Protein AF-A0A0M8NXF6-F1 (afdb_monomer)

pLDDT: mean 83.54, std 13.91, range [35.72, 97.81]

Radius of gyration: 16.63 Å; Cα contacts (8 Å, |Δi|>4): 118; chains: 1; bounding box: 38×29×54 Å

Sequence (117 aa):
MFSGDIICSAKFPEGKILLLEKVPGEQLFGIWNSLPFAEKAHVFSECSSAIQTLRSISIRLLDSGRHNILYDRMSGKVTLVDFEAIDDLGGVRVTSLNPELVSIFGVTGMSQFIHGG

Organism: NCBI:txid229535

Solvent-accessible surface area (backbone atoms only — not comparable to full-atom values): 7418 Å² total; per-residue (Å²): 131,95,81,81,85,88,80,79,57,83,90,57,86,71,86,86,83,87,88,71,82,89,72,78,50,47,43,35,60,82,45,54,88,78,50,53,69,70,58,50,50,50,54,52,51,53,52,51,52,53,51,52,55,39,45,75,72,25,40,40,64,72,58,44,37,33,74,33,25,26,42,21,82,90,80,67,48,72,44,82,48,76,75,89,49,64,46,76,45,82,76,58,83,82,84,86,71,61,66,41,57,37,55,46,50,33,72,73,47,49,54,62,66,73,72,70,120

Foldseek 3Di:
DDDDDDDDDPVPVDDDDDDDDDDDFDQCVVCVVVDDPVLLLLLLVVQVVVQVVCVVQQKAAPQLESRQWGADPVVRDIDGHDRPGIDGNVPDPPDDDNVSSCRHQNPVRVVVNVPPD

Structure (mmCIF, N/CA/C/O backbone):
data_AF-A0A0M8NXF6-F1
#
_entry.id   AF-A0A0M8NXF6-F1
#
loop_
_atom_site.group_PDB
_atom_site.id
_atom_site.type_symbol
_atom_site.label_atom_id
_atom_site.label_alt_id
_atom_site.label_comp_id
_atom_site.label_asym_id
_atom_site.label_entity_id
_atom_site.label_seq_id
_atom_site.pdbx_PDB_ins_code
_atom_site.Cartn_x
_atom_site.Cartn_y
_atom_site.Cartn_z
_atom_site.occupancy
_atom_site.B_iso_or_equiv
_atom_site.auth_seq_id
_atom_site.auth_comp_id
_atom_site.auth_asym_id
_atom_site.auth_atom_id
_atom_site.pdbx_PDB_model_num
ATOM 1 N N . MET A 1 1 ? -9.518 -14.417 -13.946 1.00 47.47 1 MET A N 1
ATOM 2 C CA . MET A 1 1 ? -9.026 -14.582 -15.331 1.00 47.47 1 MET A CA 1
ATOM 3 C C . MET A 1 1 ? -8.823 -13.187 -15.891 1.00 47.47 1 MET A C 1
ATOM 5 O O . MET A 1 1 ? -9.782 -12.427 -15.899 1.00 47.47 1 MET A O 1
ATOM 9 N N . PHE A 1 2 ? -7.597 -12.806 -16.252 1.00 54.25 2 PHE A N 1
ATOM 10 C CA . PHE A 1 2 ? -7.388 -11.571 -17.010 1.00 54.25 2 PHE A CA 1
ATOM 11 C C . PHE A 1 2 ? -7.943 -11.786 -18.413 1.00 54.25 2 PHE A C 1
ATOM 13 O O . PHE A 1 2 ? -7.635 -12.800 -19.035 1.00 54.25 2 PHE A O 1
ATOM 20 N N . SER A 1 3 ? -8.783 -10.877 -18.889 1.00 58.06 3 SER A N 1
ATOM 21 C CA . SER A 1 3 ? -9.332 -10.925 -20.242 1.00 58.06 3 SER A CA 1
ATOM 22 C C . SER A 1 3 ? -9.148 -9.564 -20.897 1.00 58.06 3 SER A C 1
ATOM 24 O O . SER A 1 3 ? -9.571 -8.557 -20.329 1.00 58.06 3 SER A O 1
ATOM 26 N N . GLY A 1 4 ? -8.526 -9.544 -22.070 1.00 69.56 4 GLY A N 1
ATOM 27 C CA . GLY A 1 4 ? -8.269 -8.337 -22.850 1.00 69.56 4 GLY A CA 1
ATOM 28 C C . GLY A 1 4 ? -6.953 -8.434 -23.615 1.00 69.56 4 GLY A C 1
ATOM 29 O O . GLY A 1 4 ? -6.060 -9.189 -23.226 1.00 69.56 4 GLY A O 1
ATOM 30 N N . ASP A 1 5 ? -6.844 -7.665 -24.694 1.00 78.00 5 ASP A N 1
ATOM 31 C CA . ASP A 1 5 ? -5.629 -7.592 -25.501 1.00 78.00 5 ASP A CA 1
ATOM 32 C C . ASP A 1 5 ? -4.630 -6.607 -24.883 1.00 78.00 5 ASP A C 1
ATOM 34 O O . ASP A 1 5 ? -4.980 -5.485 -24.510 1.00 78.00 5 ASP A O 1
ATOM 38 N N . ILE A 1 6 ? -3.363 -7.013 -24.800 1.00 71.44 6 ILE A N 1
ATOM 39 C CA . ILE A 1 6 ? -2.257 -6.115 -24.456 1.00 71.44 6 ILE A CA 1
ATOM 40 C C . ILE A 1 6 ? -1.770 -5.476 -25.756 1.00 71.44 6 ILE A C 1
ATOM 42 O O . ILE A 1 6 ? -1.139 -6.135 -26.580 1.00 71.44 6 ILE A O 1
ATOM 46 N N . ILE A 1 7 ? -2.059 -4.189 -25.942 1.00 73.06 7 ILE A N 1
ATOM 47 C CA . ILE A 1 7 ? -1.635 -3.438 -27.128 1.00 73.06 7 ILE A CA 1
ATOM 48 C C . ILE A 1 7 ? -0.424 -2.578 -26.759 1.00 73.06 7 ILE A C 1
ATOM 50 O O . ILE A 1 7 ? -0.557 -1.529 -26.128 1.00 73.06 7 ILE A O 1
ATOM 54 N N . CYS A 1 8 ? 0.770 -3.017 -27.155 1.00 70.62 8 CYS A N 1
ATOM 55 C CA . CYS A 1 8 ? 1.999 -2.246 -26.970 1.00 70.62 8 CYS A CA 1
ATOM 56 C C . CYS A 1 8 ? 2.106 -1.137 -28.024 1.00 70.62 8 CYS A C 1
ATOM 58 O O . CYS A 1 8 ? 1.920 -1.367 -29.219 1.00 70.62 8 CYS A O 1
ATOM 60 N N . SER A 1 9 ? 2.443 0.077 -27.591 1.00 69.06 9 SER A N 1
ATOM 61 C CA . SER A 1 9 ? 2.717 1.190 -28.502 1.00 69.06 9 SER A CA 1
ATOM 62 C C . SER A 1 9 ? 4.010 0.949 -29.281 1.00 69.06 9 SER A C 1
ATOM 64 O O . SER A 1 9 ? 5.048 0.680 -28.682 1.00 69.06 9 SER A O 1
ATOM 66 N N . ALA A 1 10 ? 3.989 1.170 -30.599 1.00 70.62 10 ALA A N 1
ATOM 67 C CA . ALA A 1 10 ? 5.185 1.110 -31.448 1.00 70.62 10 ALA A CA 1
ATOM 68 C C . ALA A 1 10 ? 6.283 2.126 -31.055 1.00 70.62 10 ALA A C 1
ATOM 70 O O . ALA A 1 10 ? 7.407 2.030 -31.536 1.00 70.62 10 ALA A O 1
ATOM 71 N N . LYS A 1 11 ? 5.975 3.104 -30.184 1.00 75.88 11 LYS A N 1
ATOM 72 C CA . LYS A 1 11 ? 6.949 4.082 -29.668 1.00 75.88 11 LYS A CA 1
ATOM 73 C C . LYS A 1 11 ? 7.975 3.484 -28.704 1.00 75.88 11 LYS A C 1
ATOM 75 O O . LYS A 1 11 ? 9.052 4.052 -28.569 1.00 75.88 11 LYS A O 1
ATOM 80 N N . PHE A 1 12 ? 7.648 2.375 -28.046 1.00 70.62 12 PHE A N 1
ATOM 81 C CA . PHE A 1 12 ? 8.546 1.678 -27.128 1.00 70.62 12 PHE A CA 1
ATOM 82 C C . PHE A 1 12 ? 8.645 0.225 -27.596 1.00 70.62 12 PHE A C 1
ATOM 84 O O . PHE A 1 12 ? 7.885 -0.621 -27.125 1.00 70.62 12 PHE A O 1
ATOM 91 N N . PRO A 1 13 ? 9.518 -0.061 -28.581 1.00 67.56 13 PRO A N 1
ATOM 92 C CA . PRO A 1 13 ? 9.605 -1.385 -29.196 1.00 67.56 13 PRO A CA 1
ATOM 93 C C . PRO A 1 13 ? 10.122 -2.456 -28.226 1.00 67.56 13 PRO A C 1
ATOM 95 O O . PRO A 1 13 ? 9.976 -3.646 -28.491 1.00 67.56 13 PRO A O 1
ATOM 98 N N . GLU A 1 14 ? 10.698 -2.037 -27.098 1.00 75.25 14 GLU A N 1
ATOM 99 C CA . GLU A 1 14 ? 11.277 -2.897 -26.076 1.00 75.25 14 GLU A CA 1
ATOM 100 C C . GLU A 1 14 ? 10.770 -2.474 -24.693 1.00 75.25 14 GLU A C 1
ATOM 102 O O . GLU A 1 14 ? 10.705 -1.286 -24.370 1.00 75.25 14 GLU A O 1
ATOM 107 N N . GLY A 1 15 ? 10.396 -3.453 -23.871 1.00 74.50 15 GLY A N 1
ATOM 108 C CA . GLY A 1 15 ? 9.879 -3.226 -22.527 1.00 74.50 15 GLY A CA 1
ATOM 109 C C . GLY A 1 15 ? 9.419 -4.519 -21.861 1.00 74.50 15 GLY A C 1
ATOM 110 O O . GLY A 1 15 ? 9.278 -5.557 -22.508 1.00 74.50 15 GLY A O 1
ATOM 111 N N . LYS A 1 16 ? 9.190 -4.457 -20.549 1.00 80.38 16 LYS A N 1
ATOM 112 C CA . LYS A 1 16 ? 8.596 -5.549 -19.768 1.00 80.38 16 LYS A CA 1
ATOM 113 C C . LYS A 1 16 ? 7.256 -5.083 -19.219 1.00 80.38 16 LYS A C 1
ATOM 115 O O . LYS A 1 16 ? 7.134 -3.940 -18.793 1.00 80.38 16 LYS A O 1
ATOM 120 N N . ILE A 1 17 ? 6.271 -5.976 -19.218 1.00 80.88 17 ILE A N 1
ATOM 121 C CA . ILE A 1 17 ? 4.945 -5.719 -18.654 1.00 80.88 17 ILE A CA 1
ATOM 122 C C . ILE A 1 17 ? 4.776 -6.627 -17.446 1.00 80.88 17 ILE A C 1
ATOM 124 O O . ILE A 1 17 ? 4.961 -7.840 -17.547 1.00 80.88 17 ILE A O 1
ATOM 128 N N . LEU A 1 18 ? 4.418 -6.033 -16.313 1.00 82.44 18 LEU A N 1
ATOM 129 C CA . LEU A 1 18 ? 4.016 -6.767 -15.125 1.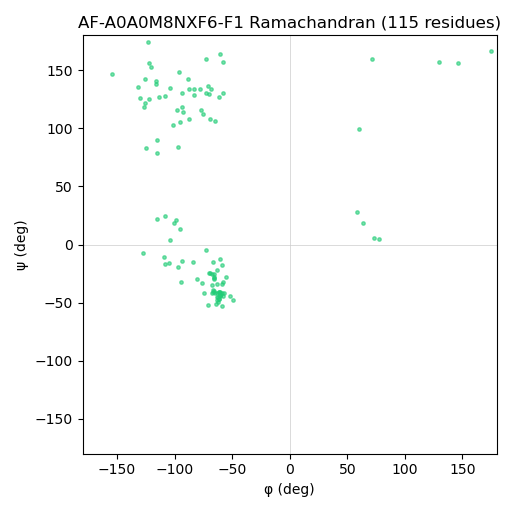00 82.44 18 LEU A CA 1
ATOM 130 C C . LEU A 1 18 ? 2.491 -6.909 -15.135 1.00 82.44 18 LEU A C 1
ATOM 132 O O . LEU A 1 18 ? 1.770 -5.915 -15.120 1.00 82.44 18 LEU A O 1
ATOM 136 N N . LEU A 1 19 ? 2.001 -8.148 -15.184 1.00 84.25 19 LEU A N 1
ATOM 137 C CA . LEU A 1 19 ? 0.573 -8.451 -15.099 1.00 84.25 19 LEU A CA 1
ATOM 138 C C . LEU A 1 19 ? 0.236 -8.844 -13.662 1.00 84.25 19 LEU A C 1
ATOM 140 O O . LEU A 1 19 ? 0.730 -9.853 -13.161 1.00 84.25 19 LEU A O 1
ATOM 144 N N . LEU A 1 20 ? -0.599 -8.039 -13.010 1.00 84.38 20 LEU A N 1
ATOM 145 C CA . LEU A 1 20 ? -1.027 -8.220 -11.623 1.00 84.38 20 LEU A CA 1
ATOM 146 C C . LEU A 1 20 ? -2.535 -8.373 -11.549 1.00 84.38 20 LEU A C 1
ATOM 148 O O . LEU A 1 20 ? -3.252 -7.824 -12.384 1.00 84.38 20 LEU A O 1
ATOM 152 N N . GLU A 1 21 ? -3.012 -9.081 -10.524 1.00 86.50 21 GLU A N 1
ATOM 153 C CA . GLU A 1 21 ? -4.443 -9.218 -10.257 1.00 86.50 21 GLU A CA 1
ATOM 154 C C . GLU A 1 21 ? -5.092 -7.853 -10.071 1.00 86.50 21 GLU A C 1
ATOM 156 O O . GLU A 1 21 ? -4.610 -7.017 -9.307 1.00 86.50 21 GLU A O 1
ATOM 161 N N . LYS A 1 22 ? -6.208 -7.629 -10.776 1.00 86.06 22 LYS A N 1
ATOM 162 C CA . LYS A 1 22 ? -7.009 -6.435 -10.549 1.00 86.06 22 LYS A CA 1
ATOM 163 C C . LYS A 1 22 ? -7.666 -6.568 -9.184 1.00 86.06 22 LYS A C 1
ATOM 165 O O . LYS A 1 22 ? -8.610 -7.335 -9.015 1.00 86.06 22 LYS A O 1
ATOM 170 N N . VAL A 1 23 ? -7.180 -5.785 -8.237 1.00 89.31 23 VAL A N 1
ATOM 171 C CA . VAL A 1 23 ? -7.763 -5.678 -6.904 1.00 89.31 23 VAL A CA 1
ATOM 172 C C . VAL A 1 23 ? -8.855 -4.597 -6.882 1.00 89.31 23 VAL A C 1
ATOM 174 O O . VAL A 1 23 ? -8.726 -3.583 -7.575 1.00 89.31 23 VAL A O 1
ATOM 177 N N . PRO A 1 24 ? -9.960 -4.806 -6.145 1.00 90.81 24 PRO A N 1
ATOM 178 C CA . PRO A 1 24 ? -10.972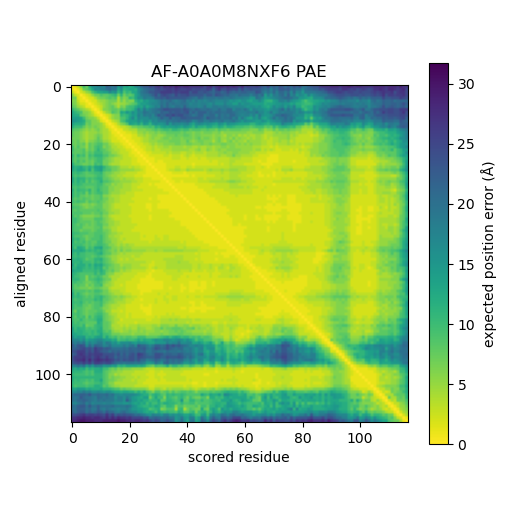 -3.776 -5.937 1.00 90.81 24 PRO A CA 1
ATOM 179 C C . PRO A 1 24 ? -10.460 -2.685 -4.986 1.00 90.81 24 PRO A C 1
ATOM 181 O O . PRO A 1 24 ? -9.551 -2.920 -4.189 1.00 90.81 24 PRO A O 1
ATOM 184 N N . GLY A 1 25 ? -11.086 -1.511 -5.044 1.00 93.75 25 GLY A N 1
ATOM 185 C CA . GLY A 1 25 ? -10.831 -0.401 -4.127 1.00 93.75 25 GLY A CA 1
ATOM 186 C C . GLY A 1 25 ? -10.574 0.923 -4.838 1.00 93.75 25 GLY A C 1
ATOM 187 O O . GLY A 1 25 ? -10.182 0.966 -6.004 1.00 93.75 25 GLY A O 1
ATOM 188 N N . GLU A 1 26 ? -10.811 2.009 -4.113 1.00 95.25 26 GLU A N 1
ATOM 189 C CA . GLU A 1 26 ? -10.511 3.369 -4.556 1.00 95.25 26 GLU A CA 1
ATOM 190 C C . GLU A 1 26 ? -9.149 3.804 -4.011 1.00 95.25 26 GLU A C 1
ATOM 192 O O . GLU A 1 26 ? -8.752 3.403 -2.913 1.00 95.25 26 GLU A O 1
ATOM 197 N N . GLN A 1 27 ? -8.430 4.645 -4.758 1.00 95.31 27 GLN A N 1
ATOM 198 C CA . GLN A 1 27 ? -7.175 5.215 -4.273 1.00 95.31 27 GLN A CA 1
ATOM 199 C C . GLN A 1 27 ? -7.416 6.057 -3.024 1.00 95.31 27 GLN A C 1
ATOM 201 O O . GLN A 1 27 ? -8.204 7.009 -3.030 1.00 95.31 27 GLN A O 1
ATOM 206 N N . LEU A 1 28 ? -6.665 5.755 -1.967 1.00 95.56 28 LEU A N 1
ATOM 207 C CA . LEU A 1 28 ? -6.789 6.410 -0.675 1.00 95.56 28 LEU A CA 1
ATOM 208 C C . LEU A 1 28 ? -6.573 7.923 -0.791 1.00 95.56 28 LEU A C 1
ATOM 210 O O . LEU A 1 28 ? -7.215 8.684 -0.074 1.00 95.56 28 LEU A O 1
ATOM 214 N N . PHE A 1 29 ? -5.726 8.371 -1.725 1.00 93.19 29 PHE A N 1
ATOM 215 C CA . PHE A 1 29 ? -5.501 9.792 -2.006 1.00 93.19 29 PHE A CA 1
ATOM 216 C C . PHE A 1 29 ? -6.807 10.563 -2.254 1.00 93.19 29 PHE A C 1
ATOM 218 O O . PHE A 1 29 ? -6.990 11.643 -1.693 1.00 93.19 29 PHE A O 1
ATOM 225 N N . GLY A 1 30 ? -7.725 9.994 -3.043 1.00 92.38 30 GLY A N 1
ATOM 226 C CA . GLY A 1 30 ? -8.986 10.643 -3.405 1.00 92.38 30 GLY A CA 1
ATOM 227 C C . GLY A 1 30 ? -10.027 10.629 -2.287 1.00 92.38 30 GLY A C 1
ATOM 228 O O . GLY A 1 30 ? -10.789 11.584 -2.145 1.00 92.38 30 GLY A O 1
ATOM 229 N N . ILE A 1 31 ? -10.044 9.579 -1.461 1.00 94.62 31 ILE A N 1
ATOM 230 C CA . ILE A 1 31 ? -11.124 9.356 -0.488 1.00 94.62 31 ILE A CA 1
ATOM 231 C C . ILE A 1 31 ? -10.745 9.674 0.961 1.00 94.62 31 ILE A C 1
ATOM 233 O O . ILE A 1 31 ? -11.644 9.860 1.780 1.00 94.62 31 ILE A O 1
ATOM 237 N N . TRP A 1 32 ? -9.453 9.797 1.299 1.00 94.12 32 TRP A N 1
ATOM 238 C CA . TRP A 1 32 ? -8.968 9.899 2.684 1.00 94.12 32 TRP A CA 1
ATOM 239 C C . TRP A 1 32 ? -9.717 10.936 3.522 1.00 94.12 32 TRP A C 1
ATOM 241 O O . TRP A 1 32 ? -10.157 10.642 4.630 1.00 94.12 32 TRP A O 1
ATOM 251 N N . ASN A 1 33 ? -9.906 12.149 3.001 1.00 92.44 33 ASN A N 1
ATOM 252 C CA . ASN A 1 33 ? -10.538 13.228 3.763 1.00 92.44 33 ASN A CA 1
ATOM 253 C C . ASN A 1 33 ? -12.025 12.971 4.049 1.00 92.44 33 ASN A C 1
ATOM 255 O O . ASN A 1 33 ? -12.527 13.457 5.058 1.00 92.44 33 ASN A O 1
ATOM 259 N N . SER A 1 34 ? -12.693 12.175 3.212 1.00 93.94 34 SER A N 1
ATOM 260 C CA . SER A 1 34 ? -14.107 11.809 3.364 1.00 93.94 34 SER A CA 1
ATOM 261 C C . SER A 1 34 ? -14.340 10.626 4.308 1.00 93.94 34 SER A C 1
ATOM 263 O O . SER A 1 34 ? -15.470 10.402 4.739 1.00 93.94 34 SER A O 1
ATOM 265 N N . LEU A 1 35 ? -13.287 9.872 4.645 1.00 94.50 35 LEU A N 1
ATOM 266 C CA . LEU A 1 35 ? -13.421 8.684 5.478 1.00 94.50 35 LEU A CA 1
ATOM 267 C C . LEU A 1 35 ? -13.754 9.042 6.939 1.00 94.50 35 LEU A C 1
ATOM 269 O O . LEU A 1 35 ? -13.106 9.927 7.523 1.00 94.50 35 LEU A O 1
ATOM 273 N N . PRO A 1 36 ? -14.701 8.317 7.565 1.00 94.69 36 PRO A N 1
ATOM 274 C CA . PRO A 1 36 ? -14.918 8.346 9.005 1.00 94.69 36 PRO A CA 1
ATOM 275 C C . PRO A 1 36 ? -13.662 7.948 9.784 1.00 94.69 36 PRO A C 1
ATOM 277 O O . PRO A 1 36 ? -12.806 7.214 9.290 1.00 94.69 36 PRO A O 1
ATOM 280 N N . PHE A 1 37 ? -13.579 8.376 11.045 1.00 93.25 37 PHE A N 1
ATOM 281 C CA . PHE A 1 37 ? -12.435 8.069 11.908 1.00 93.25 37 PHE A CA 1
ATOM 282 C C . PHE A 1 37 ? -12.179 6.560 12.053 1.00 93.25 37 PHE A C 1
ATOM 284 O O . PHE A 1 37 ? -11.033 6.133 11.959 1.00 93.25 37 PHE A O 1
ATOM 291 N N . ALA A 1 38 ? -13.234 5.754 12.212 1.00 94.50 38 ALA A N 1
ATOM 292 C CA . ALA A 1 38 ? -13.110 4.301 12.341 1.00 94.50 38 ALA A CA 1
ATOM 293 C C . ALA A 1 38 ? -12.464 3.657 11.101 1.00 94.50 38 ALA A C 1
ATOM 295 O O . ALA A 1 38 ? -11.561 2.836 11.233 1.00 94.50 38 ALA A O 1
ATOM 296 N N . GLU A 1 39 ? -12.863 4.082 9.899 1.00 95.88 39 GLU A N 1
ATOM 297 C CA . GLU A 1 39 ? -12.265 3.594 8.650 1.00 95.88 39 GLU A CA 1
ATOM 298 C C . GLU A 1 39 ? -10.806 4.049 8.518 1.00 95.88 39 GLU A C 1
A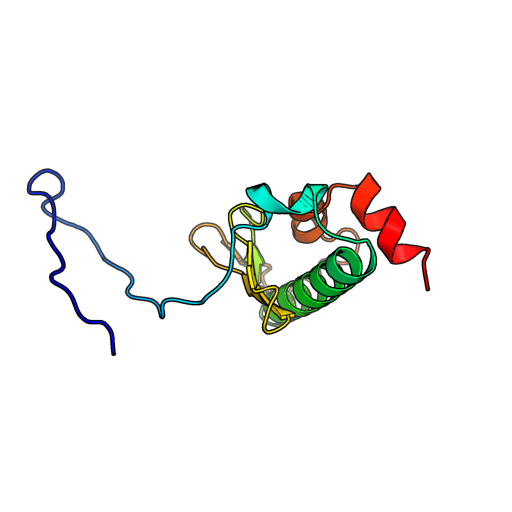TOM 300 O O . GLU A 1 39 ? -9.946 3.270 8.119 1.00 95.88 39 GLU A O 1
ATOM 305 N N . LYS A 1 40 ? -10.488 5.286 8.918 1.00 95.19 40 LYS A N 1
ATOM 306 C CA . LYS A 1 40 ? -9.101 5.776 8.927 1.00 95.19 40 LYS A CA 1
ATOM 307 C C . LYS A 1 40 ? -8.207 4.989 9.885 1.00 95.19 40 LYS A C 1
ATOM 309 O O . LYS A 1 40 ? -7.076 4.674 9.524 1.00 95.19 40 LYS A O 1
ATOM 314 N N . ALA A 1 41 ? -8.710 4.669 11.077 1.00 94.62 41 ALA A N 1
ATOM 315 C CA . ALA A 1 41 ? -7.994 3.870 12.066 1.00 94.62 41 ALA A CA 1
ATOM 316 C C . ALA A 1 41 ? -7.756 2.436 11.567 1.00 94.62 41 ALA A C 1
ATOM 318 O O . ALA A 1 41 ? -6.649 1.917 11.703 1.00 94.62 41 ALA A O 1
ATOM 319 N N . HIS A 1 42 ? -8.760 1.834 10.920 1.00 96.00 42 HIS A N 1
ATOM 320 C CA . HIS A 1 42 ? -8.630 0.535 10.256 1.00 96.00 42 HIS A CA 1
ATOM 321 C C . HIS A 1 42 ? -7.542 0.558 9.177 1.00 96.00 42 HIS A C 1
ATOM 323 O O . HIS A 1 42 ? -6.590 -0.217 9.238 1.00 96.00 42 HIS A O 1
ATOM 329 N N . VAL A 1 43 ? -7.609 1.519 8.249 1.00 96.31 43 VAL A N 1
ATOM 330 C CA . VAL A 1 43 ? -6.605 1.675 7.185 1.00 96.31 43 VAL A CA 1
ATOM 331 C C . VAL A 1 43 ? -5.203 1.885 7.757 1.00 96.31 43 VAL A C 1
ATOM 333 O O . VAL A 1 43 ? -4.241 1.296 7.270 1.00 96.31 43 VAL A O 1
ATOM 336 N N . PHE A 1 44 ? -5.067 2.692 8.811 1.00 94.94 44 PHE A N 1
ATOM 337 C CA . PHE A 1 44 ? -3.789 2.895 9.490 1.00 94.94 44 PHE A CA 1
ATOM 338 C C . PHE A 1 44 ? -3.218 1.591 10.065 1.00 94.94 44 PHE A C 1
ATOM 340 O O . PHE A 1 44 ? -2.021 1.327 9.911 1.00 94.94 44 PHE A O 1
ATOM 347 N N . SER A 1 45 ? -4.060 0.778 10.706 1.00 94.38 45 SER A N 1
ATOM 348 C CA . SER A 1 45 ? -3.663 -0.511 11.280 1.00 94.38 45 SER A CA 1
ATOM 349 C C . SER A 1 45 ? -3.178 -1.483 10.200 1.00 94.38 45 SER A C 1
ATOM 351 O O . SER A 1 45 ? -2.062 -2.001 10.295 1.00 94.38 45 SER A O 1
ATOM 353 N N . GLU A 1 46 ? -3.949 -1.635 9.121 1.00 96.75 46 GLU A N 1
ATOM 354 C CA . GLU A 1 46 ? -3.608 -2.505 7.990 1.00 96.75 46 GLU A CA 1
ATOM 355 C C . GLU A 1 46 ? -2.303 -2.074 7.308 1.00 96.75 46 GLU A C 1
ATOM 357 O O . GLU A 1 46 ? -1.404 -2.890 7.100 1.00 96.75 46 GLU A O 1
ATOM 362 N N . CYS A 1 47 ? -2.136 -0.775 7.033 1.00 95.38 47 CYS A N 1
ATOM 363 C CA . CYS A 1 47 ? -0.897 -0.251 6.456 1.00 95.38 47 CYS A CA 1
ATOM 364 C C . CYS A 1 47 ? 0.306 -0.483 7.379 1.00 95.38 47 CYS A C 1
ATOM 366 O O . CYS A 1 47 ? 1.386 -0.848 6.915 1.00 95.38 47 CYS A O 1
ATOM 368 N N . SER A 1 48 ? 0.127 -0.300 8.689 1.00 93.06 48 SER A N 1
ATOM 369 C CA . SER A 1 48 ? 1.182 -0.547 9.675 1.00 93.06 48 SER A CA 1
ATOM 370 C C . SER A 1 48 ? 1.616 -2.010 9.673 1.00 93.06 48 SER A C 1
ATOM 372 O O . SER A 1 48 ? 2.816 -2.285 9.642 1.00 93.06 48 SER A O 1
ATOM 374 N N . SER A 1 49 ? 0.657 -2.937 9.642 1.00 93.81 49 SER A N 1
ATOM 375 C CA . SER A 1 49 ? 0.904 -4.380 9.565 1.00 93.81 49 SER A CA 1
ATOM 376 C C . SER A 1 49 ? 1.615 -4.778 8.263 1.00 93.81 49 SER A C 1
ATOM 378 O O . SER A 1 49 ? 2.626 -5.489 8.283 1.00 93.81 49 SER A O 1
ATOM 380 N N . ALA A 1 50 ? 1.160 -4.248 7.123 1.00 94.00 50 ALA A N 1
ATOM 381 C CA . ALA A 1 50 ? 1.772 -4.499 5.821 1.00 94.00 50 ALA A CA 1
ATOM 382 C C . ALA A 1 50 ? 3.230 -4.008 5.770 1.00 94.00 50 ALA A C 1
ATOM 384 O O . ALA A 1 50 ? 4.127 -4.753 5.375 1.00 94.00 50 ALA A O 1
ATOM 385 N N . ILE A 1 51 ? 3.495 -2.787 6.244 1.00 92.25 51 ILE A N 1
ATOM 386 C CA . ILE A 1 51 ? 4.854 -2.231 6.282 1.00 92.25 51 ILE A CA 1
ATOM 387 C C . ILE A 1 51 ? 5.752 -3.01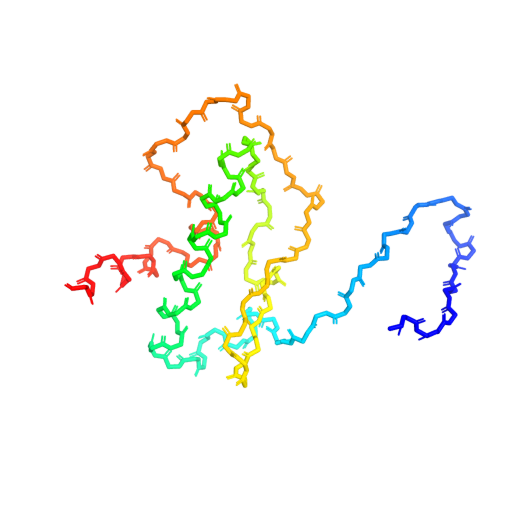8 7.242 1.00 92.25 51 ILE A C 1
ATOM 389 O O . ILE A 1 51 ? 6.911 -3.278 6.924 1.00 92.25 51 ILE A O 1
ATOM 393 N N . GLN A 1 52 ? 5.242 -3.435 8.404 1.00 90.38 52 GLN A N 1
ATOM 394 C CA . GLN A 1 52 ? 5.997 -4.299 9.318 1.00 90.38 52 GLN A CA 1
ATOM 395 C C . GLN A 1 52 ? 6.369 -5.633 8.661 1.00 90.38 52 GLN A C 1
ATOM 397 O O . GLN A 1 52 ? 7.503 -6.090 8.806 1.00 90.38 52 GLN A O 1
ATOM 402 N N . THR A 1 53 ? 5.451 -6.219 7.892 1.00 91.19 53 THR A N 1
ATOM 403 C CA . THR A 1 53 ? 5.693 -7.459 7.147 1.00 91.19 53 THR A CA 1
ATOM 404 C C . THR A 1 53 ? 6.794 -7.271 6.102 1.00 91.19 53 THR A C 1
ATOM 406 O O . THR A 1 53 ? 7.741 -8.053 6.076 1.00 91.19 53 THR A O 1
ATOM 409 N N . LEU A 1 54 ? 6.748 -6.202 5.303 1.00 90.69 54 LEU A N 1
ATOM 410 C CA . LEU A 1 54 ? 7.802 -5.894 4.324 1.00 90.69 54 LEU A CA 1
ATOM 411 C C . LEU A 1 54 ? 9.166 -5.686 4.993 1.00 90.69 54 LEU A C 1
ATOM 413 O O . LEU A 1 54 ? 10.174 -6.249 4.571 1.00 90.69 54 LEU A O 1
ATOM 417 N N . ARG A 1 55 ? 9.195 -4.960 6.110 1.00 87.56 55 ARG A N 1
ATOM 418 C CA . ARG A 1 55 ? 10.428 -4.735 6.871 1.00 87.56 55 ARG A CA 1
ATOM 419 C C . ARG A 1 55 ? 10.992 -6.002 7.493 1.00 87.56 55 ARG A C 1
ATOM 421 O O . ARG A 1 55 ? 12.205 -6.103 7.650 1.00 87.56 55 ARG A O 1
ATOM 428 N N . SER A 1 56 ? 10.141 -6.969 7.836 1.00 87.62 56 SER A N 1
ATOM 429 C CA . SER A 1 56 ? 10.593 -8.261 8.363 1.00 87.62 56 SER A CA 1
ATOM 430 C C . SER A 1 56 ? 11.434 -9.054 7.356 1.00 87.62 56 SER A C 1
ATOM 432 O O . SER A 1 56 ? 12.253 -9.874 7.765 1.00 87.62 56 SER A O 1
ATOM 434 N 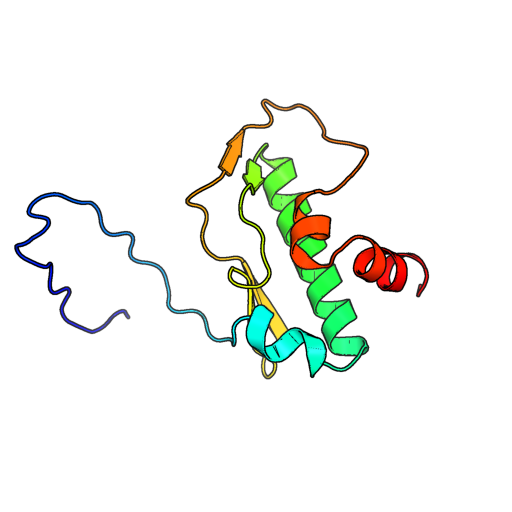N . ILE A 1 57 ? 11.282 -8.754 6.061 1.00 88.19 57 ILE A N 1
ATOM 435 C CA . ILE A 1 57 ? 12.073 -9.311 4.957 1.00 88.19 57 ILE A CA 1
ATOM 436 C C . ILE A 1 57 ? 13.040 -8.281 4.348 1.00 88.19 57 ILE A C 1
ATOM 438 O O . ILE A 1 57 ? 13.433 -8.409 3.195 1.00 88.19 57 ILE A O 1
ATOM 442 N N . SER A 1 58 ? 13.428 -7.264 5.126 1.00 87.12 58 SER A N 1
ATOM 443 C CA . SER A 1 58 ? 14.362 -6.194 4.739 1.00 87.12 58 SER A CA 1
ATOM 444 C C . SER A 1 58 ? 13.897 -5.289 3.593 1.00 87.12 58 SER A C 1
ATOM 446 O O . SER A 1 58 ? 14.713 -4.570 3.033 1.00 87.12 58 SER A O 1
ATOM 448 N N . ILE A 1 59 ? 12.603 -5.247 3.266 1.00 88.2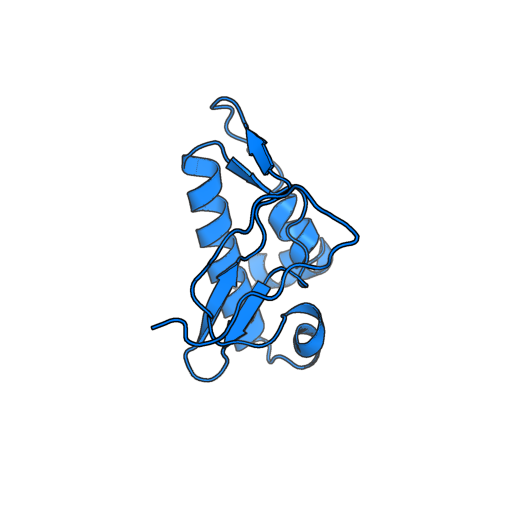5 59 ILE A N 1
ATOM 449 C CA . ILE A 1 59 ? 12.080 -4.346 2.231 1.00 88.25 59 ILE A CA 1
ATOM 450 C C . ILE A 1 59 ? 11.586 -3.044 2.860 1.00 88.25 59 ILE A C 1
ATOM 452 O O . ILE A 1 59 ? 10.771 -3.047 3.788 1.00 88.25 59 ILE A O 1
ATOM 456 N N . ARG A 1 60 ? 12.030 -1.919 2.297 1.00 89.56 60 ARG A N 1
ATOM 457 C CA . ARG A 1 60 ? 11.489 -0.582 2.552 1.00 89.56 60 ARG A CA 1
ATOM 458 C C . ARG A 1 60 ? 10.884 -0.005 1.279 1.00 89.56 60 ARG A C 1
ATOM 460 O O . ARG A 1 60 ? 11.483 -0.084 0.215 1.00 89.56 60 ARG A O 1
ATOM 467 N N . LEU A 1 61 ? 9.729 0.641 1.409 1.00 91.25 61 LEU A N 1
ATOM 468 C CA . LEU A 1 61 ? 9.106 1.377 0.308 1.00 91.25 61 LEU A CA 1
ATOM 469 C C . LEU A 1 61 ? 9.637 2.808 0.270 1.00 91.25 61 LEU A C 1
ATOM 471 O O . LEU A 1 61 ? 9.688 3.484 1.304 1.00 91.25 61 LEU A O 1
ATOM 475 N N . LEU A 1 62 ? 9.991 3.279 -0.921 1.00 89.88 62 LEU A N 1
ATOM 476 C CA . LEU A 1 62 ? 10.398 4.664 -1.144 1.00 89.88 62 LEU A CA 1
ATOM 477 C C . LEU A 1 62 ? 9.220 5.527 -1.609 1.00 89.88 62 LEU A C 1
ATOM 479 O O . LEU A 1 62 ? 9.137 6.682 -1.194 1.00 89.88 62 LEU A O 1
ATOM 483 N N . ASP A 1 63 ? 8.273 4.953 -2.360 1.00 91.00 63 ASP A N 1
ATOM 484 C CA . ASP A 1 63 ? 7.018 5.610 -2.747 1.00 91.00 63 ASP A CA 1
ATOM 485 C C . ASP A 1 63 ? 5.785 4.921 -2.144 1.00 91.00 63 ASP A C 1
ATOM 487 O O . ASP A 1 63 ? 5.074 4.143 -2.771 1.00 91.00 63 ASP A O 1
ATOM 491 N N . SER A 1 64 ? 5.536 5.204 -0.871 1.00 91.12 64 SER A N 1
ATOM 492 C CA . SER A 1 64 ? 4.393 4.668 -0.120 1.00 91.12 64 SER A CA 1
ATOM 493 C C . SER A 1 64 ? 3.229 5.655 -0.029 1.00 91.12 64 SER A C 1
ATOM 495 O O . SER A 1 64 ? 2.416 5.548 0.875 1.00 91.12 64 SER A O 1
ATOM 497 N N . GLY A 1 65 ? 3.131 6.654 -0.909 1.00 93.12 65 GLY A N 1
ATOM 498 C CA . GLY A 1 65 ? 2.070 7.658 -0.807 1.00 93.12 65 GLY A CA 1
ATOM 499 C C . GLY A 1 65 ? 0.653 7.069 -0.905 1.00 93.12 65 GLY A C 1
ATOM 500 O O . GLY A 1 65 ? 0.433 5.953 -1.373 1.00 93.12 65 GLY A O 1
ATOM 501 N N . ARG A 1 66 ? -0.361 7.845 -0.494 1.00 93.81 66 ARG A N 1
ATOM 502 C CA . ARG A 1 66 ? -1.777 7.413 -0.535 1.00 93.81 66 ARG A CA 1
ATOM 503 C C . ARG A 1 66 ? -2.277 7.043 -1.939 1.00 93.81 66 ARG A C 1
ATOM 505 O O . ARG A 1 66 ? -3.333 6.427 -2.054 1.00 93.81 66 ARG A O 1
ATOM 512 N N . HIS A 1 67 ? -1.588 7.460 -2.999 1.00 94.31 67 HIS A N 1
ATOM 513 C CA . HIS A 1 67 ? -1.906 7.080 -4.379 1.00 94.31 67 HIS A CA 1
ATOM 514 C C . HIS A 1 67 ? -1.614 5.600 -4.665 1.00 94.31 67 HIS A C 1
ATOM 516 O O . HIS A 1 67 ? -2.292 5.013 -5.506 1.00 94.31 67 HIS A O 1
ATOM 522 N N . ASN A 1 68 ? -0.707 4.991 -3.898 1.00 95.38 68 ASN A N 1
ATOM 523 C CA . ASN A 1 68 ? -0.314 3.583 -3.992 1.00 95.38 68 ASN A CA 1
ATOM 524 C C . ASN A 1 68 ? -1.082 2.679 -3.016 1.00 95.38 68 ASN A C 1
ATOM 526 O O . ASN A 1 68 ? -0.726 1.523 -2.801 1.00 95.38 68 ASN A O 1
ATOM 530 N N . ILE A 1 69 ? -2.162 3.188 -2.416 1.00 96.38 69 ILE A N 1
ATOM 531 C CA . ILE A 1 69 ? -3.007 2.429 -1.494 1.00 96.38 69 ILE A CA 1
ATOM 532 C C . ILE A 1 69 ? -4.430 2.423 -2.020 1.00 96.38 69 ILE A C 1
ATOM 534 O O . ILE A 1 69 ? -5.027 3.478 -2.232 1.00 96.38 69 ILE A O 1
ATOM 538 N N . LEU A 1 70 ? -4.981 1.229 -2.185 1.00 96.94 70 LEU A N 1
ATOM 539 C CA . LEU A 1 70 ? -6.370 1.005 -2.551 1.00 96.94 70 LEU A CA 1
ATOM 540 C C . LEU A 1 70 ? -7.151 0.563 -1.320 1.00 96.94 70 LEU A C 1
ATOM 542 O O . LEU A 1 70 ? -6.700 -0.305 -0.573 1.00 96.94 70 LEU A O 1
ATOM 546 N N . TYR A 1 71 ? -8.328 1.144 -1.123 1.00 97.81 71 TYR A N 1
ATOM 547 C CA . TYR A 1 71 ? -9.230 0.768 -0.044 1.00 97.81 71 TYR A CA 1
ATOM 548 C C . TYR A 1 71 ? -10.612 0.449 -0.608 1.00 97.81 71 TYR A C 1
ATOM 550 O O . TYR A 1 71 ? -11.260 1.292 -1.231 1.00 97.81 71 TYR A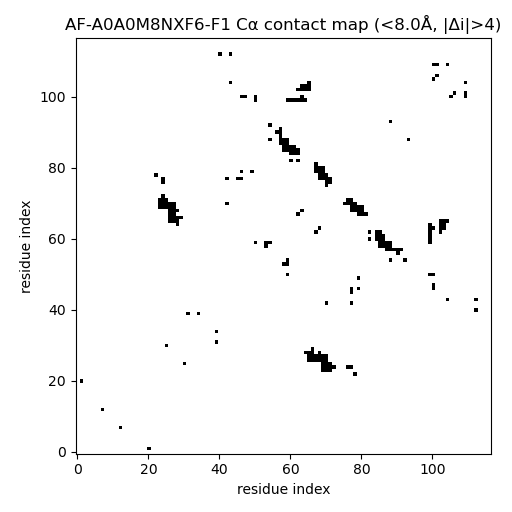 O 1
ATOM 558 N N . ASP A 1 72 ? -11.049 -0.792 -0.410 1.00 97.06 72 ASP A N 1
ATOM 559 C CA . ASP A 1 72 ? -12.404 -1.230 -0.718 1.00 97.06 72 ASP A CA 1
ATOM 560 C C . ASP A 1 72 ? -13.264 -1.147 0.542 1.00 97.06 72 ASP A C 1
ATOM 562 O O . ASP A 1 72 ? -13.172 -1.982 1.442 1.00 97.06 72 ASP A O 1
ATOM 566 N N . ARG A 1 73 ? -14.134 -0.138 0.587 1.00 94.50 73 ARG A N 1
ATOM 567 C CA . ARG A 1 73 ? -15.005 0.135 1.736 1.00 94.50 73 ARG A CA 1
ATOM 568 C C . ARG A 1 73 ? -16.042 -0.958 1.978 1.00 94.50 73 ARG A C 1
ATOM 570 O O . ARG A 1 73 ? -16.508 -1.094 3.104 1.00 94.50 73 ARG A O 1
ATOM 577 N N . MET A 1 74 ? -16.421 -1.720 0.948 1.00 94.25 74 MET A N 1
ATOM 578 C CA . MET A 1 74 ? -17.414 -2.785 1.109 1.00 94.25 74 MET A CA 1
ATOM 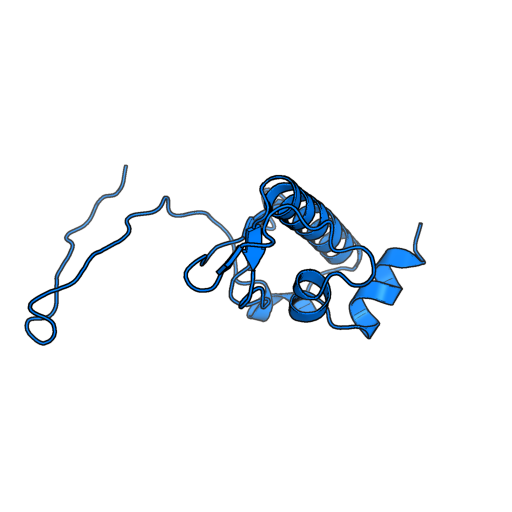579 C C . MET A 1 74 ? -16.827 -3.997 1.830 1.00 94.25 74 MET A C 1
ATOM 581 O O . MET A 1 74 ? -17.489 -4.572 2.689 1.00 94.25 74 MET A O 1
ATOM 585 N N . SER A 1 75 ? -15.597 -4.387 1.487 1.00 95.88 75 SER A N 1
ATOM 586 C CA . SER A 1 75 ? -14.917 -5.529 2.114 1.00 95.88 75 SER A CA 1
ATOM 587 C C . SER A 1 75 ? -14.016 -5.146 3.288 1.00 95.88 75 SER A C 1
ATOM 589 O O . SER A 1 75 ? -13.580 -6.020 4.032 1.00 95.88 75 SER A O 1
ATOM 591 N N . GLY A 1 76 ? -13.700 -3.859 3.446 1.00 95.00 76 GLY A N 1
ATOM 592 C CA . GLY A 1 76 ? -12.692 -3.374 4.386 1.00 95.00 76 GLY A CA 1
ATOM 593 C C . GLY A 1 76 ? -11.253 -3.672 3.947 1.00 95.00 76 GLY A C 1
ATOM 594 O O . GLY A 1 76 ? -10.321 -3.417 4.709 1.00 95.00 76 GLY A O 1
ATOM 595 N N . LYS A 1 77 ? -11.035 -4.221 2.744 1.00 96.94 77 LYS A N 1
ATOM 596 C CA . LYS A 1 77 ? -9.705 -4.623 2.280 1.00 96.94 77 LYS A CA 1
ATOM 597 C C . LYS A 1 77 ? -8.852 -3.404 1.934 1.00 96.94 77 LYS A C 1
ATOM 599 O O . LYS A 1 77 ? -9.258 -2.554 1.141 1.00 96.94 77 LYS A O 1
ATOM 604 N N . VAL A 1 78 ? -7.635 -3.375 2.471 1.00 97.50 78 VAL A N 1
ATOM 605 C CA . VAL A 1 78 ? -6.596 -2.391 2.143 1.00 97.50 78 VAL A CA 1
ATOM 606 C C . VAL A 1 78 ? -5.510 -3.093 1.340 1.00 97.50 78 VAL A C 1
ATOM 608 O O . VAL A 1 78 ? -5.016 -4.142 1.742 1.00 97.50 78 VAL A O 1
ATOM 611 N N . THR A 1 79 ? -5.155 -2.544 0.182 1.00 96.12 79 THR A N 1
ATOM 612 C CA . THR A 1 79 ? -4.121 -3.113 -0.686 1.00 96.12 79 THR A CA 1
ATOM 613 C C . THR A 1 79 ? -3.069 -2.064 -0.993 1.00 96.12 79 THR A C 1
ATOM 615 O O . THR A 1 79 ? -3.377 -1.015 -1.552 1.00 96.12 79 THR A O 1
ATOM 618 N N . LEU A 1 80 ? -1.823 -2.372 -0.649 1.00 94.69 80 LEU A N 1
ATOM 619 C CA . LEU A 1 80 ? -0.660 -1.628 -1.103 1.00 94.69 80 LEU A CA 1
ATOM 620 C C . LEU A 1 80 ? -0.269 -2.128 -2.499 1.00 94.69 80 LEU A C 1
ATOM 622 O O . LEU A 1 80 ? -0.131 -3.334 -2.712 1.00 94.69 80 LEU A O 1
ATOM 626 N N . VAL A 1 81 ? -0.106 -1.205 -3.437 1.00 93.25 81 VAL A N 1
ATOM 627 C CA . VAL A 1 81 ? 0.320 -1.469 -4.813 1.00 93.25 81 VAL A CA 1
ATOM 628 C C . VAL A 1 81 ? 1.575 -0.664 -5.121 1.00 93.25 81 VAL A C 1
ATOM 630 O O . VAL A 1 81 ? 1.989 0.154 -4.312 1.00 93.25 81 VAL A O 1
ATOM 633 N N . ASP A 1 82 ? 2.143 -0.904 -6.298 1.00 89.44 82 ASP A N 1
ATOM 634 C CA . ASP A 1 82 ? 3.321 -0.210 -6.816 1.00 89.44 82 ASP A CA 1
ATOM 635 C C . ASP A 1 82 ? 4.586 -0.349 -5.945 1.00 89.44 82 ASP A C 1
ATOM 637 O O . ASP A 1 82 ? 4.797 0.316 -4.934 1.00 89.44 82 ASP A O 1
ATOM 641 N N . PHE A 1 83 ? 5.446 -1.275 -6.366 1.00 90.25 83 PHE A N 1
ATOM 642 C CA . PHE A 1 83 ? 6.700 -1.617 -5.692 1.00 90.25 83 PHE A CA 1
ATOM 643 C C . PHE A 1 83 ? 7.909 -1.264 -6.566 1.00 90.25 83 PHE A C 1
ATOM 645 O O . PHE A 1 83 ? 8.975 -1.856 -6.407 1.00 90.25 83 PHE A O 1
ATOM 652 N N . GLU A 1 84 ? 7.762 -0.343 -7.524 1.00 87.62 84 GLU A N 1
ATOM 653 C CA . GLU A 1 84 ? 8.863 0.006 -8.429 1.00 87.62 84 GLU A CA 1
ATOM 654 C C . GLU A 1 84 ? 10.042 0.676 -7.703 1.00 87.62 84 GLU A C 1
ATOM 656 O O . GLU A 1 84 ? 11.194 0.522 -8.111 1.00 87.62 84 GLU A O 1
ATOM 661 N N . ALA A 1 85 ? 9.760 1.368 -6.594 1.00 87.81 85 ALA A N 1
ATOM 662 C CA . ALA A 1 85 ? 10.739 2.082 -5.785 1.00 87.81 85 ALA A CA 1
ATOM 663 C C . ALA A 1 85 ? 10.853 1.462 -4.381 1.00 87.81 85 ALA A C 1
ATOM 665 O O . ALA A 1 85 ? 10.156 1.856 -3.438 1.00 87.81 85 ALA A O 1
ATOM 666 N N . ILE A 1 86 ? 11.764 0.496 -4.245 1.00 90.00 86 ILE A N 1
ATOM 667 C CA . ILE A 1 86 ? 12.094 -0.172 -2.979 1.00 90.00 86 ILE A CA 1
ATOM 668 C C . ILE A 1 86 ? 13.576 -0.035 -2.632 1.00 90.00 86 ILE A C 1
ATOM 670 O O . ILE A 1 86 ? 14.417 0.152 -3.509 1.00 90.00 86 ILE A O 1
ATOM 674 N N . ASP A 1 87 ? 13.877 -0.158 -1.345 1.00 86.06 87 ASP A N 1
ATOM 675 C CA . ASP A 1 87 ? 15.231 -0.189 -0.798 1.00 86.06 87 ASP A CA 1
ATOM 676 C C . ASP A 1 87 ? 15.425 -1.451 0.053 1.00 86.06 87 ASP A C 1
ATOM 678 O O . ASP A 1 87 ? 14.498 -1.887 0.748 1.00 86.06 87 ASP A O 1
ATOM 682 N N . ASP A 1 88 ? 16.621 -2.037 -0.018 1.00 83.75 88 ASP A N 1
ATOM 683 C CA . ASP A 1 88 ? 17.006 -3.202 0.779 1.00 83.75 88 ASP A CA 1
ATOM 684 C C . ASP A 1 88 ? 17.687 -2.722 2.061 1.00 83.75 88 ASP A C 1
ATOM 686 O O . ASP A 1 88 ? 18.774 -2.144 2.054 1.00 83.75 88 ASP A O 1
ATOM 690 N N . LEU A 1 89 ? 17.038 -2.982 3.192 1.00 76.50 89 LEU A N 1
ATOM 691 C CA . LEU A 1 89 ? 17.525 -2.604 4.512 1.00 76.50 89 LEU A CA 1
ATOM 692 C C . LEU A 1 89 ? 18.716 -3.454 4.978 1.00 76.50 89 LEU A C 1
ATOM 694 O O . LEU A 1 89 ? 19.249 -3.193 6.057 1.00 76.50 89 LEU A O 1
ATOM 698 N N . GLY A 1 90 ? 19.129 -4.480 4.226 1.00 70.25 90 GLY A N 1
ATOM 699 C CA . GLY A 1 90 ? 20.331 -5.267 4.509 1.00 70.25 90 GLY A CA 1
ATOM 700 C C . GLY A 1 90 ? 20.312 -5.939 5.885 1.00 70.25 90 GLY A C 1
ATOM 701 O O . GLY A 1 90 ? 21.357 -6.118 6.508 1.00 70.25 90 GLY A O 1
ATOM 702 N N . GLY A 1 91 ? 19.121 -6.255 6.408 1.00 63.72 91 GLY A N 1
ATOM 703 C CA . GLY A 1 91 ? 18.931 -6.818 7.749 1.00 63.72 91 GLY A CA 1
ATOM 704 C C . GLY A 1 91 ? 19.043 -5.812 8.904 1.00 63.72 91 GLY A C 1
ATOM 705 O O . GLY A 1 91 ? 18.963 -6.209 10.069 1.00 63.72 91 GLY A O 1
ATOM 706 N N . VAL A 1 92 ? 19.199 -4.513 8.627 1.00 60.50 92 VAL A N 1
ATOM 707 C CA . VAL A 1 92 ? 19.222 -3.470 9.658 1.00 60.50 92 VAL A CA 1
ATOM 708 C C . VAL A 1 92 ? 17.795 -3.195 10.129 1.00 60.50 92 VAL A C 1
ATOM 710 O O . VAL A 1 92 ? 16.945 -2.702 9.387 1.00 60.50 92 VAL A O 1
ATOM 713 N N . ARG A 1 93 ? 17.518 -3.483 11.407 1.00 56.22 93 ARG A N 1
ATOM 714 C CA . ARG A 1 93 ? 16.255 -3.095 12.046 1.00 56.22 93 ARG A CA 1
ATOM 715 C C . ARG A 1 93 ? 16.170 -1.567 12.119 1.00 56.22 93 ARG A C 1
ATOM 717 O O . ARG A 1 93 ? 16.835 -0.948 12.943 1.00 56.22 93 ARG A O 1
ATOM 724 N N . VAL A 1 94 ? 15.328 -0.963 11.284 1.00 57.06 94 VAL A N 1
ATOM 725 C CA . VAL A 1 94 ? 14.996 0.469 11.358 1.00 57.06 94 VAL A CA 1
ATOM 726 C C . VAL A 1 94 ? 14.046 0.690 12.537 1.00 57.06 94 VAL A C 1
ATOM 728 O O . VAL A 1 94 ? 12.916 0.207 12.520 1.00 57.06 94 VAL A O 1
ATOM 731 N N . THR A 1 95 ? 14.508 1.383 13.582 1.00 56.84 95 THR A N 1
ATOM 732 C CA . THR A 1 95 ? 13.840 1.407 14.898 1.00 56.84 95 THR A CA 1
ATOM 733 C C . THR A 1 95 ? 13.150 2.712 15.297 1.00 56.84 95 THR A C 1
ATOM 735 O O . THR A 1 95 ? 12.414 2.674 16.277 1.00 56.84 95 THR A O 1
ATOM 738 N N . SER A 1 96 ? 13.319 3.852 14.613 1.00 55.78 96 SER A N 1
ATOM 739 C CA . SER A 1 96 ? 12.920 5.140 15.231 1.00 55.78 96 SER A CA 1
ATOM 740 C C . SER A 1 96 ? 11.981 6.065 14.453 1.00 55.78 96 SER A C 1
ATOM 742 O O . SER A 1 96 ? 11.449 6.995 15.046 1.00 55.78 96 SER A O 1
ATOM 744 N N . LEU A 1 97 ? 11.651 5.789 13.194 1.00 61.53 97 LEU A N 1
ATOM 745 C CA . LEU A 1 97 ? 10.487 6.367 12.512 1.00 61.53 97 LEU A CA 1
ATOM 746 C C . LEU A 1 97 ? 10.071 5.402 11.404 1.00 61.53 97 LEU A C 1
ATOM 748 O O . LEU A 1 97 ? 10.920 4.727 10.825 1.00 61.53 97 LEU A O 1
ATOM 752 N N . ASN A 1 98 ? 8.775 5.306 11.116 1.00 79.81 98 ASN A N 1
ATOM 753 C CA . ASN A 1 98 ? 8.281 4.570 9.959 1.00 79.81 98 ASN A CA 1
ATOM 754 C C . ASN A 1 98 ? 8.038 5.582 8.821 1.00 79.81 98 ASN A C 1
ATOM 756 O O . ASN A 1 98 ? 6.927 6.106 8.726 1.00 79.81 98 ASN A O 1
ATOM 760 N N . PRO A 1 99 ? 9.073 5.962 8.035 1.00 86.12 99 PRO A N 1
ATOM 761 C CA . PRO A 1 99 ? 8.952 6.961 6.974 1.00 86.12 99 PRO A CA 1
ATOM 762 C C . PRO A 1 99 ? 7.861 6.615 5.962 1.00 86.12 99 PRO A C 1
ATOM 764 O O . PRO A 1 99 ? 7.255 7.526 5.412 1.00 86.12 99 PRO A O 1
ATOM 767 N N . GLU A 1 100 ? 7.560 5.332 5.774 1.00 90.88 100 GLU A N 1
ATOM 768 C CA . GLU A 1 100 ? 6.459 4.868 4.945 1.00 90.88 100 GLU A CA 1
ATOM 769 C C . GLU A 1 100 ? 5.115 5.331 5.525 1.00 90.88 100 GLU A C 1
ATOM 771 O O . GLU A 1 100 ? 4.341 6.002 4.850 1.00 90.88 100 GLU A O 1
ATOM 776 N N . LEU A 1 101 ? 4.863 5.087 6.818 1.00 91.12 101 LEU A N 1
ATOM 777 C CA . LEU A 1 101 ? 3.649 5.584 7.482 1.00 91.12 101 LEU A CA 1
ATOM 778 C C . LEU A 1 101 ? 3.580 7.115 7.518 1.00 91.12 101 LEU A C 1
ATOM 780 O O . LEU A 1 101 ? 2.492 7.679 7.407 1.00 91.12 101 LEU A O 1
ATOM 784 N N . VAL A 1 102 ? 4.720 7.802 7.634 1.00 89.62 102 VAL A N 1
ATOM 785 C CA . VAL A 1 102 ? 4.768 9.269 7.540 1.00 89.62 102 VAL A CA 1
ATOM 786 C C . VAL A 1 102 ? 4.404 9.738 6.132 1.00 89.62 102 VAL A C 1
ATOM 788 O O . VAL A 1 102 ? 3.649 10.698 6.007 1.00 89.62 102 VAL A O 1
ATOM 791 N N . SER A 1 103 ? 4.880 9.059 5.088 1.00 90.50 103 SER A N 1
ATOM 792 C CA . SER A 1 103 ? 4.513 9.349 3.697 1.00 90.50 103 SER A CA 1
ATOM 793 C C . SER A 1 103 ? 3.010 9.164 3.465 1.00 90.50 103 SER A C 1
ATOM 795 O O . SER A 1 103 ? 2.356 10.007 2.849 1.00 90.50 103 SER A O 1
ATOM 797 N N . ILE A 1 104 ? 2.423 8.111 4.046 1.00 91.56 104 ILE A N 1
ATOM 798 C CA . ILE A 1 104 ? 0.991 7.827 3.915 1.00 91.56 104 ILE A CA 1
ATOM 799 C C . ILE A 1 104 ? 0.148 8.838 4.696 1.00 91.56 104 ILE A C 1
ATOM 801 O O . ILE A 1 104 ? -0.812 9.404 4.176 1.00 91.56 104 ILE A O 1
ATOM 805 N N . PHE A 1 105 ? 0.437 9.050 5.978 1.00 90.56 105 PHE A N 1
ATOM 806 C CA . PHE A 1 105 ? -0.498 9.705 6.899 1.00 90.56 105 PHE A CA 1
ATOM 807 C C . PHE A 1 105 ? -0.077 11.120 7.303 1.00 90.56 105 PHE A C 1
ATOM 809 O O . PHE A 1 105 ? -0.919 11.897 7.758 1.00 90.56 105 PHE A O 1
ATOM 816 N N . GLY A 1 106 ? 1.185 11.487 7.089 1.00 85.69 106 GLY A N 1
ATOM 817 C CA . GLY A 1 106 ? 1.795 12.681 7.660 1.00 85.69 106 GLY A CA 1
ATOM 818 C C . GLY A 1 106 ? 2.038 12.534 9.165 1.00 85.69 106 GLY A C 1
ATOM 819 O O . GLY A 1 106 ? 1.398 11.737 9.852 1.00 85.69 106 GLY A O 1
ATOM 820 N N . VAL A 1 107 ? 2.949 13.346 9.705 1.00 75.38 107 VAL A N 1
ATOM 821 C CA . VAL A 1 107 ? 3.328 13.305 11.132 1.00 75.38 107 VAL A CA 1
ATOM 822 C C . VAL A 1 107 ? 2.113 13.522 12.043 1.00 75.38 107 VAL A C 1
ATOM 824 O O . VAL A 1 107 ? 1.900 12.775 12.993 1.00 75.38 107 VAL A O 1
ATOM 827 N N . THR A 1 108 ? 1.269 14.502 11.715 1.00 67.81 108 THR A N 1
ATOM 828 C CA . THR A 1 108 ? 0.069 14.846 12.492 1.00 67.81 108 THR A CA 1
ATOM 829 C C . THR A 1 108 ? -0.998 13.753 12.439 1.00 67.81 108 THR A C 1
ATOM 831 O O . THR A 1 108 ? -1.687 13.527 13.431 1.00 67.81 108 THR A O 1
ATOM 834 N N . GLY A 1 109 ? -1.122 13.062 11.300 1.00 65.62 109 GLY A N 1
ATOM 835 C CA . GLY A 1 109 ? -2.056 11.951 11.135 1.00 65.62 109 GLY A CA 1
ATOM 836 C C . GLY A 1 109 ? -1.661 10.753 11.992 1.00 65.62 109 GLY A C 1
ATOM 837 O O . GLY A 1 109 ? -2.515 10.187 12.662 1.00 65.62 109 GLY A O 1
ATOM 838 N N . MET A 1 110 ? -0.367 10.419 12.062 1.00 68.44 110 MET A N 1
ATOM 839 C CA . MET A 1 110 ? 0.099 9.321 12.919 1.00 68.44 110 MET A CA 1
ATOM 840 C C . MET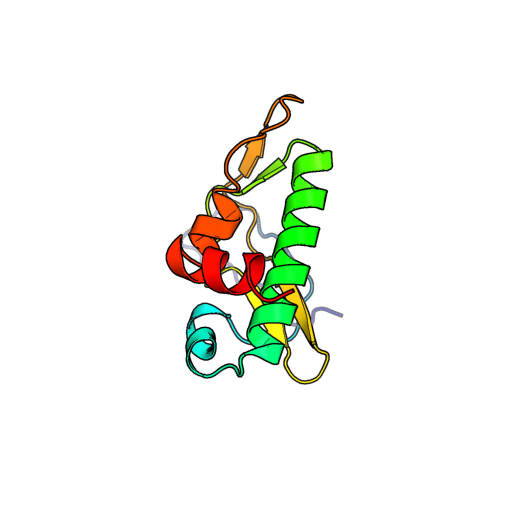 A 1 110 ? -0.217 9.559 14.402 1.00 68.44 110 MET A C 1
ATOM 842 O O . MET A 1 110 ? -0.671 8.644 15.085 1.00 68.44 110 MET A O 1
ATOM 846 N N . SER A 1 111 ? -0.039 10.786 14.907 1.00 65.69 111 SER A N 1
ATOM 847 C CA . SER A 1 111 ? -0.308 11.103 16.318 1.00 65.69 111 SER A CA 1
ATOM 848 C C . SER A 1 111 ? -1.757 10.831 16.733 1.00 65.69 111 SER A C 1
ATOM 850 O O . SER A 1 111 ? -1.982 10.402 17.864 1.00 65.69 111 SER A O 1
ATOM 852 N N . GLN A 1 112 ? -2.718 11.030 15.821 1.00 69.50 112 GLN A N 1
ATOM 853 C CA . GLN A 1 112 ? -4.146 10.788 16.066 1.00 69.50 112 GLN A CA 1
ATOM 854 C C . GLN A 1 112 ? -4.471 9.306 16.291 1.00 69.50 112 GLN A C 1
ATOM 856 O O . GLN A 1 112 ? -5.406 9.000 17.024 1.00 69.50 112 GLN A O 1
ATOM 861 N N . PHE A 1 113 ? -3.696 8.396 15.696 1.00 69.50 113 PHE A N 1
ATOM 862 C CA . PHE A 1 113 ? -3.912 6.950 15.816 1.00 69.50 113 PHE A CA 1
ATOM 863 C C . PHE A 1 113 ? -3.040 6.298 16.894 1.00 69.50 113 PHE A C 1
ATOM 865 O O . PHE A 1 113 ? -3.378 5.226 17.379 1.00 69.50 113 PHE A O 1
ATOM 872 N N . ILE A 1 114 ? -1.948 6.949 17.310 1.00 62.22 114 ILE A N 1
ATOM 873 C CA . ILE A 1 114 ? -1.062 6.455 18.378 1.00 62.22 114 ILE A CA 1
ATOM 874 C C . ILE A 1 114 ? -1.627 6.748 19.783 1.00 62.22 114 ILE A C 1
ATOM 876 O O . ILE A 1 114 ? -1.381 5.979 20.704 1.00 62.22 114 ILE A O 1
ATOM 880 N N . HIS A 1 115 ? -2.392 7.832 19.959 1.00 52.72 115 HIS A N 1
ATOM 881 C CA . HIS A 1 115 ? -2.900 8.272 21.275 1.00 52.72 115 HIS A CA 1
ATOM 882 C C . HIS A 1 115 ? -4.389 7.959 21.516 1.00 52.72 115 HIS A C 1
ATOM 884 O O . HIS A 1 115 ? -4.940 8.380 22.528 1.00 52.72 115 HIS A O 1
ATOM 890 N N . GLY A 1 116 ? -5.055 7.274 20.581 1.00 44.31 116 GLY A N 1
ATOM 891 C CA . GLY A 1 116 ? -6.497 6.993 20.623 1.00 44.31 116 GLY A CA 1
ATOM 892 C C . GLY A 1 116 ? -6.880 5.583 21.087 1.00 44.31 116 GLY A C 1
ATOM 893 O O . GLY A 1 116 ? -7.983 5.147 20.761 1.00 44.31 116 GLY A O 1
ATOM 894 N N . GLY A 1 117 ? -5.972 4.867 21.761 1.00 35.72 117 GLY A N 1
ATOM 895 C CA . GLY A 1 117 ? -6.194 3.523 22.316 1.00 35.72 117 GLY A CA 1
ATOM 896 C C . GLY A 1 117 ? -6.569 3.542 23.790 1.00 35.72 117 GLY A C 1
ATOM 897 O O . GLY A 1 117 ? -6.010 4.392 24.518 1.00 35.72 117 GLY A O 1
#

Secondary structure (DSSP, 8-state):
---S-----TT-SS-----------EEHHHHGGGS-HHHHHHHHHHHHHHHHHHHHTTEEES---GGGEEEETTTTEEEE---SSEEE-TT----S--HHHHHHHHHHHHHHHHS--

Mean predicted aligned error: 7.69 Å

Nearest PDB structures (foldseek):
  6l20-assembly2_D  TM=9.179E-01  e=4.909E-03  Homo sapiens
  6z1c-assembly1_A  TM=9.236E-01  e=6.404E-03  Arabidopsis thaliana
  6yum-assembly2_GGG  TM=9.190E-01  e=6.844E-03  Homo sapiens
  2clq-assembly2_B  TM=6.082E-01  e=6.404E-03  Homo sapiens
  6yid-assembly2_D-2  TM=6.256E-01  e=8.008E-02  Homo sapiens